Protein AF-A0A1X1IZA2-F1 (afdb_monomer_lite)

Foldseek 3Di:
DVPPCPPPPVCVVLQVQLQVQLVVCCVVPPVDPVSSVVSSVLRSVLSVVCVVPVDVVVSVVVVVVVVCVVVCVVVVVVVVVVCCVPPVD

Secondary structure (DSSP, 8-state):
--SSSTT-TT-HHHHHHHHHHHHHHHHHT---HHHHHHHHHHHHHHHHHHHHH--HHHHHHHHHHHHHHHH-HHHHHHHHHHHHHHH--

Structure (mmCIF, N/CA/C/O backbone):
data_AF-A0A1X1IZA2-F1
#
_entry.id   AF-A0A1X1IZA2-F1
#
loop_
_atom_site.group_PDB
_atom_site.id
_atom_site.type_symbol
_atom_site.label_atom_id
_atom_site.label_alt_id
_atom_site.label_comp_id
_atom_site.label_asym_id
_atom_site.label_entity_id
_atom_site.label_seq_id
_atom_site.pdbx_PDB_ins_code
_atom_site.Cartn_x
_atom_site.Cartn_y
_atom_site.Cartn_z
_atom_site.occupancy
_atom_site.B_iso_or_equiv
_atom_site.auth_seq_id
_atom_site.auth_comp_id
_atom_site.auth_asym_id
_atom_site.auth_atom_id
_atom_site.pdbx_PDB_model_num
ATOM 1 N N . MET A 1 1 ? -7.516 0.753 11.473 1.00 58.16 1 MET A N 1
ATOM 2 C CA . MET A 1 1 ? -8.915 1.070 11.104 1.00 58.16 1 MET A CA 1
ATOM 3 C C . MET A 1 1 ? -9.950 0.506 12.074 1.00 58.16 1 MET A C 1
ATOM 5 O O . MET A 1 1 ? -10.835 1.255 12.454 1.00 58.16 1 MET A O 1
ATOM 9 N N . ASN A 1 2 ? -9.825 -0.746 12.537 1.00 73.69 2 ASN A N 1
ATOM 10 C CA . ASN A 1 2 ? -10.784 -1.318 13.504 1.00 73.69 2 ASN A CA 1
ATOM 11 C C . ASN A 1 2 ? -10.447 -0.996 14.973 1.00 73.69 2 ASN A C 1
ATOM 13 O O . ASN A 1 2 ? -11.338 -0.964 15.811 1.00 73.69 2 ASN A O 1
ATOM 17 N N . THR A 1 3 ? -9.172 -0.722 15.272 1.00 73.88 3 THR A N 1
ATOM 18 C CA . THR A 1 3 ? -8.685 -0.462 16.641 1.00 73.88 3 THR A CA 1
ATOM 19 C C . THR A 1 3 ? -8.460 1.025 16.924 1.00 73.88 3 THR A C 1
ATOM 21 O O . THR A 1 3 ? -8.831 1.520 17.979 1.00 73.88 3 THR A O 1
ATOM 24 N N . PHE A 1 4 ? -7.874 1.756 15.970 1.00 72.69 4 PHE A N 1
ATOM 25 C CA . PHE A 1 4 ? -7.556 3.181 16.105 1.00 72.69 4 PHE A CA 1
ATOM 26 C C . PHE A 1 4 ? -8.375 4.016 15.116 1.00 72.69 4 PHE A C 1
ATOM 28 O O . PHE A 1 4 ? -8.418 3.687 13.926 1.00 72.69 4 PHE A O 1
ATOM 35 N N . PHE A 1 5 ? -8.990 5.093 15.623 1.00 77.06 5 PHE A N 1
ATOM 36 C CA . PHE A 1 5 ? -9.831 6.057 14.893 1.00 77.06 5 PHE A CA 1
ATOM 37 C C . PHE A 1 5 ? -10.987 5.450 14.063 1.00 77.06 5 PHE A C 1
ATOM 39 O O . PHE A 1 5 ? -11.199 5.879 12.925 1.00 77.06 5 PHE A O 1
ATOM 46 N N . PRO A 1 6 ? -11.762 4.478 14.587 1.00 73.25 6 PRO A N 1
ATOM 47 C CA . PRO A 1 6 ? -12.765 3.765 13.796 1.00 73.25 6 PRO A CA 1
ATOM 48 C C . PRO A 1 6 ? -13.764 4.730 13.144 1.00 73.25 6 PRO A C 1
ATOM 50 O O . PRO A 1 6 ? -14.361 5.571 13.813 1.00 73.25 6 PRO A O 1
ATOM 53 N N . LYS A 1 7 ? -13.925 4.614 11.819 1.00 69.88 7 LYS A N 1
ATOM 54 C CA . LYS A 1 7 ? -14.820 5.451 10.994 1.00 69.88 7 LYS A CA 1
ATOM 55 C C . LYS A 1 7 ? -14.615 6.965 11.174 1.00 69.88 7 LYS A C 1
ATOM 57 O O . LYS A 1 7 ? -15.561 7.739 11.036 1.00 69.88 7 LYS A O 1
ATOM 62 N N . SER A 1 8 ? -13.385 7.410 11.442 1.00 78.56 8 SER A N 1
ATOM 63 C CA . SER A 1 8 ? -13.078 8.839 11.567 1.00 78.56 8 SER A CA 1
ATOM 64 C C . SER A 1 8 ? -13.513 9.617 10.322 1.00 78.56 8 SER A C 1
ATOM 66 O O . SER A 1 8 ? -13.158 9.260 9.193 1.00 78.56 8 SER A O 1
ATOM 68 N N . LYS A 1 9 ? -14.251 10.716 10.529 1.00 79.44 9 LYS A N 1
ATOM 69 C CA . LYS A 1 9 ? -14.698 11.637 9.467 1.00 79.44 9 LYS A CA 1
ATOM 70 C C . LYS A 1 9 ? -13.525 12.197 8.652 1.00 79.44 9 LYS A C 1
ATOM 72 O O . LYS A 1 9 ? -13.675 12.455 7.466 1.00 79.44 9 LYS A O 1
ATOM 77 N N . TYR A 1 10 ? -12.358 12.334 9.279 1.00 82.12 10 TYR A N 1
ATOM 78 C CA . TYR A 1 10 ? -11.151 12.899 8.674 1.00 82.12 10 TYR A CA 1
ATOM 79 C C . TYR A 1 10 ? -10.196 11.845 8.102 1.00 82.12 10 TYR A C 1
ATOM 81 O O . TYR A 1 10 ? -9.042 12.159 7.835 1.00 82.12 10 TYR A O 1
ATOM 89 N N . TYR A 1 11 ? -10.633 10.589 7.948 1.00 84.06 11 TYR A N 1
ATOM 90 C CA . TYR A 1 11 ? -9.793 9.511 7.406 1.00 84.06 11 TYR A CA 1
ATOM 91 C C . TYR A 1 11 ? -8.486 9.269 8.186 1.00 84.06 11 TYR A C 1
ATOM 93 O O . TYR A 1 11 ? -7.530 8.704 7.660 1.00 84.06 11 TYR A O 1
ATOM 101 N N . LEU A 1 12 ? -8.439 9.651 9.468 1.00 84.75 12 LEU A N 1
ATOM 102 C CA . LEU A 1 12 ? -7.251 9.485 10.318 1.00 84.75 12 LEU A CA 1
ATOM 103 C C . LEU A 1 12 ? -6.856 8.016 10.496 1.00 84.75 12 LEU A C 1
ATOM 105 O O . LEU A 1 12 ? -5.679 7.690 10.581 1.00 84.75 12 LEU A O 1
ATOM 109 N N . ASP A 1 13 ? -7.839 7.124 10.503 1.00 85.25 13 ASP A N 1
ATOM 110 C CA . ASP A 1 13 ? -7.665 5.676 10.486 1.00 85.25 13 ASP A CA 1
ATOM 111 C C . ASP A 1 13 ? -6.943 5.181 9.234 1.00 85.25 13 ASP A C 1
ATOM 113 O O . ASP A 1 13 ? -6.114 4.278 9.336 1.00 85.25 13 ASP A O 1
ATOM 117 N N . VAL A 1 14 ? -7.228 5.778 8.076 1.00 88.25 14 VAL A N 1
ATOM 118 C CA . VAL A 1 14 ? -6.550 5.471 6.812 1.00 88.25 14 VAL A CA 1
ATOM 119 C C . VAL A 1 14 ? -5.132 6.021 6.844 1.00 88.25 14 VAL A C 1
ATOM 121 O O . VAL A 1 14 ? -4.194 5.273 6.580 1.00 88.25 14 VAL A O 1
ATOM 124 N N . ILE A 1 15 ? -4.974 7.290 7.236 1.00 89.62 15 ILE A N 1
ATOM 125 C CA . ILE A 1 15 ? -3.674 7.970 7.293 1.00 89.62 15 ILE A CA 1
ATOM 126 C C . ILE A 1 15 ? -2.710 7.225 8.213 1.00 89.62 15 ILE A C 1
ATOM 128 O O . ILE A 1 15 ? -1.602 6.871 7.811 1.00 89.62 15 ILE A O 1
ATOM 132 N N . LEU A 1 16 ? -3.161 6.920 9.429 1.00 89.94 16 LEU A N 1
ATOM 133 C CA . LEU A 1 16 ? -2.366 6.192 10.406 1.00 89.94 16 LEU A CA 1
ATOM 134 C C . LEU A 1 16 ? -2.015 4.783 9.913 1.00 89.94 16 LEU A C 1
ATOM 136 O O . LEU A 1 16 ? -0.873 4.355 10.061 1.00 89.94 16 LEU A O 1
ATOM 140 N N . SER A 1 17 ? -2.967 4.070 9.301 1.00 90.19 17 SER A N 1
ATOM 141 C CA . SER A 1 17 ? -2.712 2.714 8.795 1.00 90.19 17 SER A CA 1
ATOM 142 C C . SER A 1 17 ? -1.699 2.721 7.645 1.00 90.19 17 SER A C 1
ATOM 144 O O . SER A 1 17 ? -0.805 1.878 7.627 1.00 90.19 17 SER A O 1
ATOM 146 N N . GLY A 1 18 ? -1.782 3.694 6.732 1.00 90.44 18 GLY A N 1
ATOM 147 C CA . GLY A 1 18 ? -0.814 3.861 5.646 1.00 90.44 18 GLY A CA 1
ATOM 148 C C . GLY A 1 18 ? 0.587 4.222 6.143 1.00 90.44 18 GLY A C 1
ATOM 149 O O . GLY A 1 18 ? 1.566 3.649 5.669 1.00 90.44 18 GLY A O 1
ATOM 150 N N . LEU A 1 19 ? 0.694 5.092 7.152 1.00 91.12 19 LEU A N 1
ATOM 151 C CA . LEU A 1 19 ? 1.978 5.439 7.770 1.00 91.12 19 LEU A CA 1
ATOM 152 C C . LEU A 1 19 ? 2.613 4.257 8.510 1.00 91.12 19 LEU A C 1
ATOM 154 O O . LEU A 1 19 ? 3.802 4.003 8.334 1.00 91.12 19 LEU A O 1
ATOM 158 N N . ILE A 1 20 ? 1.839 3.504 9.299 1.00 90.81 20 ILE A N 1
ATOM 159 C CA . ILE A 1 20 ? 2.337 2.292 9.975 1.00 90.81 20 ILE A CA 1
ATOM 160 C C . ILE A 1 20 ? 2.811 1.269 8.937 1.00 90.81 20 ILE A C 1
ATOM 162 O O . ILE A 1 20 ? 3.881 0.676 9.087 1.00 90.81 20 ILE A O 1
ATOM 166 N N . PHE A 1 21 ? 2.052 1.099 7.853 1.00 90.81 21 PHE A N 1
ATOM 167 C CA . PHE A 1 21 ? 2.432 0.223 6.751 1.00 90.81 21 PHE A CA 1
ATOM 168 C C . PHE A 1 21 ? 3.754 0.666 6.100 1.00 90.81 21 PHE A C 1
ATOM 170 O O . PHE A 1 21 ? 4.666 -0.149 5.960 1.00 90.81 21 PHE A O 1
ATOM 177 N N . GLY A 1 22 ? 3.910 1.955 5.788 1.00 88.81 22 GLY A N 1
ATOM 178 C CA . GLY A 1 22 ? 5.156 2.499 5.243 1.00 88.81 22 GLY A CA 1
ATOM 179 C C . GLY A 1 22 ? 6.352 2.349 6.188 1.00 88.81 22 GLY A C 1
ATOM 180 O O . GLY A 1 22 ? 7.417 1.902 5.766 1.00 88.81 22 GLY A O 1
ATOM 181 N N . LEU A 1 23 ? 6.172 2.647 7.478 1.00 89.00 23 LEU A N 1
ATOM 182 C CA . LEU A 1 23 ? 7.218 2.510 8.498 1.00 89.00 23 LEU A CA 1
ATOM 183 C C . LEU A 1 23 ? 7.654 1.054 8.692 1.00 89.00 23 LEU A C 1
ATOM 185 O O . LEU A 1 23 ? 8.848 0.779 8.778 1.00 89.00 23 LEU A O 1
ATOM 189 N N . SER A 1 24 ? 6.707 0.113 8.715 1.00 88.00 24 SER A N 1
ATOM 190 C CA . SER A 1 24 ? 7.029 -1.316 8.826 1.00 88.00 24 SER A CA 1
ATOM 191 C C . SER A 1 24 ? 7.863 -1.820 7.639 1.00 88.00 24 SER A C 1
ATOM 193 O O . SER A 1 24 ? 8.818 -2.568 7.843 1.00 88.00 24 SER A O 1
ATOM 195 N N . HIS A 1 25 ? 7.594 -1.338 6.421 1.00 85.94 25 HIS A N 1
ATOM 196 C CA . HIS A 1 25 ? 8.405 -1.657 5.237 1.00 85.94 25 HIS A CA 1
ATOM 197 C C . HIS A 1 25 ? 9.781 -0.980 5.261 1.00 85.94 25 HIS A C 1
ATOM 199 O O . HIS A 1 25 ? 10.769 -1.568 4.818 1.00 85.94 25 HIS A O 1
ATOM 205 N N . LEU A 1 26 ? 9.876 0.231 5.816 1.00 83.81 26 LEU A N 1
ATOM 206 C CA . LEU A 1 26 ? 11.148 0.937 5.967 1.00 83.81 26 LEU A CA 1
ATOM 207 C C . LEU A 1 26 ? 12.103 0.203 6.922 1.00 83.81 26 LEU A C 1
ATOM 209 O O . LEU A 1 26 ? 13.290 0.069 6.633 1.00 83.81 26 LEU A O 1
ATOM 213 N N . ILE A 1 27 ? 11.582 -0.297 8.048 1.00 79.88 27 ILE A N 1
ATOM 214 C CA . ILE A 1 27 ? 12.375 -1.037 9.043 1.00 79.88 27 ILE A CA 1
ATOM 215 C C . ILE A 1 27 ? 12.899 -2.359 8.456 1.00 79.88 27 ILE A C 1
AT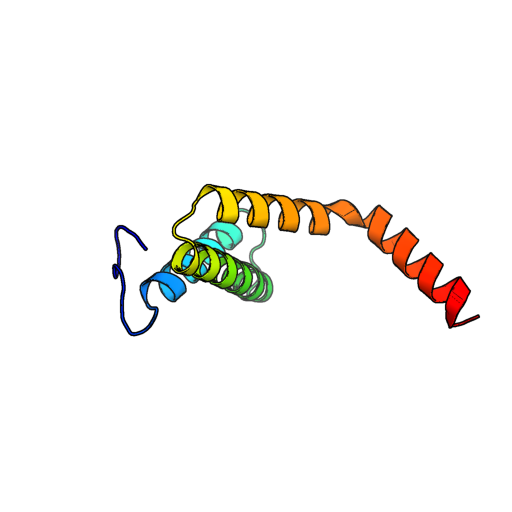OM 217 O O . ILE A 1 27 ? 14.012 -2.770 8.784 1.00 79.88 27 ILE A O 1
ATOM 221 N N . LEU A 1 28 ? 12.114 -3.009 7.590 1.00 76.50 28 LEU A N 1
ATOM 222 C CA . LEU A 1 28 ? 12.381 -4.366 7.103 1.00 76.50 28 LEU A CA 1
ATOM 223 C C . LEU A 1 28 ? 13.103 -4.445 5.746 1.00 76.50 28 LEU A C 1
ATOM 225 O O . LEU A 1 28 ? 13.593 -5.520 5.410 1.00 76.50 28 LEU A O 1
ATOM 229 N N . SER A 1 29 ? 13.165 -3.375 4.943 1.00 68.25 29 SER A N 1
ATOM 230 C CA . SER A 1 29 ? 13.739 -3.445 3.582 1.00 68.25 29 SER A CA 1
ATOM 231 C C . SER A 1 29 ? 14.799 -2.385 3.273 1.00 68.25 29 SER A C 1
ATOM 233 O O . SER A 1 29 ? 15.969 -2.726 3.124 1.00 68.25 29 SER A O 1
ATOM 235 N N . HIS A 1 30 ? 14.420 -1.111 3.150 1.00 62.72 30 HIS A N 1
ATOM 236 C CA . HIS A 1 30 ? 15.300 -0.052 2.637 1.00 62.72 30 HIS A CA 1
ATOM 237 C C . HIS A 1 30 ? 15.209 1.188 3.517 1.00 62.72 30 HIS A C 1
ATOM 239 O O . HIS A 1 30 ? 14.109 1.636 3.811 1.00 62.72 30 HIS A O 1
ATOM 245 N N . ARG A 1 31 ? 16.344 1.771 3.918 1.00 65.69 31 ARG A N 1
ATOM 246 C CA . ARG A 1 31 ? 16.404 2.924 4.838 1.00 65.69 31 ARG A CA 1
ATOM 247 C C . ARG A 1 31 ? 16.417 4.269 4.106 1.00 65.69 31 ARG A C 1
ATOM 249 O O . ARG A 1 31 ? 17.128 5.184 4.509 1.00 65.69 31 ARG A O 1
ATOM 256 N N . ASP A 1 32 ? 15.628 4.389 3.044 1.00 79.56 32 ASP A N 1
ATOM 257 C CA . ASP A 1 32 ? 15.582 5.595 2.218 1.00 79.56 32 ASP A CA 1
ATOM 258 C C . ASP A 1 32 ? 14.267 6.362 2.437 1.00 79.56 32 ASP A C 1
ATOM 260 O O . ASP A 1 32 ? 13.189 5.762 2.378 1.00 79.56 32 ASP A O 1
ATOM 264 N N . PRO A 1 33 ? 14.300 7.696 2.623 1.00 78.56 33 PRO A N 1
ATOM 265 C CA . PRO A 1 33 ? 13.091 8.506 2.814 1.00 78.56 33 PRO A CA 1
ATOM 266 C C . PRO A 1 33 ? 12.105 8.418 1.640 1.00 78.56 33 PRO A C 1
ATOM 268 O O . PRO A 1 33 ? 10.893 8.522 1.819 1.00 78.56 33 PRO A O 1
ATOM 271 N N . ILE A 1 34 ? 12.621 8.190 0.430 1.00 85.12 34 ILE A N 1
ATOM 272 C CA . ILE A 1 34 ? 11.821 8.023 -0.790 1.00 85.12 34 ILE A CA 1
ATOM 273 C C . ILE A 1 34 ? 10.997 6.731 -0.712 1.00 85.12 34 ILE A C 1
ATOM 275 O O . ILE A 1 34 ? 9.809 6.727 -1.036 1.00 85.12 34 ILE A O 1
ATOM 279 N N . SER A 1 35 ? 11.600 5.655 -0.205 1.00 83.25 35 SER A N 1
ATOM 280 C CA . SER A 1 35 ? 10.921 4.380 0.031 1.00 83.25 35 SER A CA 1
ATOM 281 C C . SER A 1 35 ? 9.820 4.526 1.080 1.00 83.25 35 SER A C 1
ATOM 283 O O . SER A 1 35 ? 8.737 3.974 0.892 1.00 83.25 35 SER A O 1
ATOM 285 N N . LEU A 1 36 ? 10.039 5.326 2.136 1.00 86.25 36 LEU A N 1
ATOM 286 C CA . LEU A 1 36 ? 8.992 5.619 3.124 1.00 86.25 36 LEU A CA 1
ATOM 287 C C . LEU A 1 36 ? 7.760 6.228 2.455 1.00 86.25 36 LEU A C 1
ATOM 289 O O . LEU A 1 36 ? 6.642 5.778 2.705 1.00 86.25 36 LEU A O 1
ATOM 293 N N . LEU A 1 37 ? 7.962 7.236 1.605 1.00 88.12 37 LEU A N 1
ATOM 294 C CA . LEU A 1 37 ? 6.869 7.919 0.923 1.00 88.12 37 LEU A CA 1
ATOM 295 C C . LEU A 1 37 ? 6.142 6.970 -0.039 1.00 88.12 37 LEU A C 1
ATOM 297 O O . LEU A 1 37 ? 4.916 6.888 -0.000 1.00 88.12 37 LEU A O 1
ATOM 301 N N . TYR A 1 38 ? 6.884 6.186 -0.822 1.00 88.06 38 TYR A N 1
ATOM 302 C CA . TYR A 1 38 ? 6.321 5.195 -1.742 1.00 88.06 38 TYR A CA 1
ATOM 303 C C . TYR A 1 38 ? 5.466 4.138 -1.025 1.00 88.06 38 TYR A C 1
ATOM 305 O O . TYR A 1 38 ? 4.287 3.965 -1.349 1.00 88.06 38 TYR A O 1
ATOM 313 N N . TYR A 1 39 ? 6.019 3.469 -0.007 1.00 89.19 39 TYR A N 1
ATOM 314 C CA . TYR A 1 39 ? 5.289 2.441 0.738 1.00 89.19 39 TYR A CA 1
ATOM 315 C C . TYR A 1 39 ? 4.132 3.028 1.550 1.00 89.19 39 TYR A C 1
ATOM 317 O O . TYR A 1 39 ? 3.086 2.389 1.648 1.00 89.19 39 TYR A O 1
ATOM 325 N N . SER A 1 40 ? 4.270 4.250 2.076 1.00 91.19 40 SER A N 1
ATOM 326 C CA . SER A 1 40 ? 3.169 4.928 2.771 1.00 91.19 40 SER A CA 1
ATOM 327 C C . SER A 1 40 ? 2.014 5.238 1.821 1.00 91.19 40 SER A C 1
ATOM 329 O O . SER A 1 40 ? 0.870 4.962 2.165 1.00 91.19 40 SER A O 1
ATOM 331 N N . LEU A 1 41 ? 2.282 5.745 0.611 1.00 91.88 41 LEU A N 1
ATOM 332 C CA . LEU A 1 41 ? 1.242 6.018 -0.391 1.00 91.88 41 LEU A CA 1
ATOM 333 C C . LEU A 1 41 ? 0.505 4.743 -0.821 1.00 91.88 41 LEU A C 1
ATOM 335 O O . LEU A 1 41 ? -0.723 4.735 -0.910 1.00 91.88 41 LEU A O 1
ATOM 339 N N . ILE A 1 42 ? 1.235 3.645 -1.022 1.00 91.06 42 ILE A N 1
ATOM 340 C CA . ILE A 1 42 ? 0.633 2.340 -1.323 1.00 91.06 42 ILE A CA 1
ATOM 341 C C . ILE A 1 42 ? -0.186 1.823 -0.129 1.00 91.06 42 ILE A C 1
ATOM 343 O O . ILE A 1 42 ? -1.311 1.351 -0.301 1.00 91.06 42 ILE A O 1
ATOM 347 N N . GLY A 1 43 ? 0.334 1.960 1.092 1.00 91.12 43 GLY A N 1
ATOM 348 C CA . GLY A 1 43 ? -0.383 1.611 2.318 1.00 91.12 43 GLY A CA 1
ATOM 349 C C . GLY A 1 43 ? -1.676 2.412 2.496 1.00 91.12 43 GLY A C 1
ATOM 350 O O . GLY A 1 43 ? -2.701 1.847 2.877 1.00 91.12 43 GLY A O 1
ATOM 351 N N . LEU A 1 44 ? -1.659 3.708 2.160 1.00 92.75 44 LEU A N 1
ATOM 352 C CA . LEU A 1 44 ? -2.850 4.562 2.140 1.00 92.75 44 LEU A CA 1
ATOM 353 C C . LEU A 1 44 ? -3.881 4.054 1.134 1.00 92.75 44 LEU A C 1
ATOM 355 O O . LEU A 1 44 ? -5.061 3.968 1.469 1.00 92.75 44 LEU A O 1
ATOM 359 N N . PHE A 1 45 ? -3.448 3.675 -0.071 1.00 92.06 45 PHE A N 1
ATOM 360 C CA . PHE A 1 45 ? -4.336 3.102 -1.081 1.00 92.06 45 PHE A CA 1
ATOM 361 C C . PHE A 1 45 ? -5.015 1.821 -0.575 1.00 92.06 45 PHE A C 1
ATOM 363 O O . PHE A 1 45 ? -6.239 1.710 -0.628 1.00 92.06 45 PHE A O 1
ATOM 370 N N . PHE A 1 46 ? -4.257 0.886 0.002 1.00 90.44 46 PHE A N 1
ATOM 371 C CA . PHE A 1 46 ? -4.822 -0.342 0.571 1.00 90.44 46 PHE A CA 1
ATOM 372 C C . PHE A 1 46 ? -5.791 -0.076 1.726 1.00 90.44 46 PHE A C 1
ATOM 374 O O . PHE A 1 46 ? -6.843 -0.717 1.802 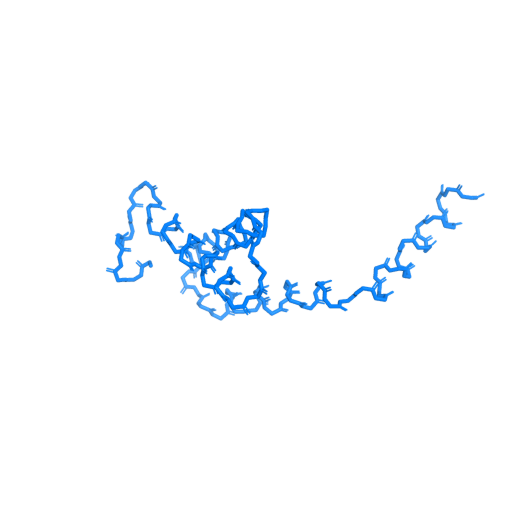1.00 90.44 46 PHE A O 1
ATOM 381 N N . ALA A 1 47 ? -5.480 0.892 2.588 1.00 90.38 47 ALA A N 1
ATOM 382 C CA . ALA A 1 47 ? -6.361 1.303 3.674 1.00 90.38 47 ALA A CA 1
ATOM 383 C C . ALA A 1 47 ? -7.656 1.961 3.154 1.00 90.38 47 ALA A C 1
ATOM 385 O O . ALA A 1 47 ? -8.733 1.687 3.682 1.00 90.38 47 ALA A O 1
ATOM 386 N N . LEU A 1 48 ? -7.595 2.763 2.085 1.00 90.12 48 LEU A N 1
ATOM 387 C CA . LEU A 1 48 ? -8.782 3.326 1.425 1.00 90.12 48 LEU A CA 1
ATOM 388 C C . LEU A 1 48 ? -9.660 2.242 0.792 1.00 90.12 48 LEU A C 1
ATOM 390 O O . LEU A 1 48 ? -10.884 2.266 0.948 1.00 90.12 48 LEU A O 1
ATOM 394 N N . VAL A 1 49 ? -9.040 1.282 0.104 1.00 88.62 49 VAL A N 1
ATOM 395 C CA . VAL A 1 49 ? -9.734 0.137 -0.500 1.00 88.62 49 VAL A CA 1
ATOM 396 C C . VAL A 1 49 ? -10.426 -0.695 0.581 1.00 88.62 49 VAL A C 1
ATOM 398 O O . VAL A 1 49 ? -11.610 -1.012 0.443 1.00 88.62 49 VAL A O 1
ATOM 401 N N . TYR A 1 50 ? -9.735 -0.972 1.692 1.00 89.44 50 TYR A N 1
ATOM 402 C CA . TYR A 1 50 ? -10.330 -1.657 2.840 1.00 89.44 50 TYR A CA 1
ATOM 403 C C . TYR A 1 50 ? -11.49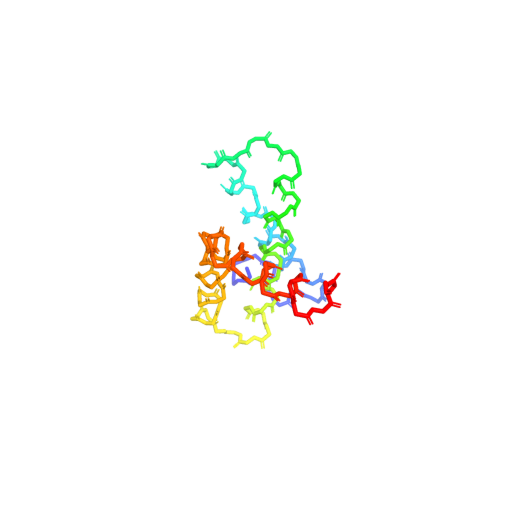7 -0.857 3.427 1.00 89.44 50 TYR A C 1
ATOM 405 O O . TYR A 1 50 ? -12.564 -1.414 3.647 1.00 89.44 50 TYR A O 1
ATOM 413 N N . ARG A 1 51 ? -11.352 0.466 3.590 1.00 86.75 51 ARG A N 1
ATOM 414 C CA . ARG A 1 51 ? -12.428 1.328 4.107 1.00 86.75 51 ARG A CA 1
ATOM 415 C C . ARG A 1 51 ? -13.696 1.289 3.267 1.00 86.75 51 ARG A C 1
ATOM 417 O O . ARG A 1 51 ? -14.792 1.381 3.806 1.00 86.75 51 ARG A O 1
ATOM 424 N N . SER A 1 52 ? -13.523 1.249 1.952 1.00 86.38 52 SER A N 1
ATOM 425 C CA . SER A 1 52 ? -14.624 1.402 1.000 1.00 86.38 52 SER A CA 1
ATOM 426 C C . SER A 1 52 ? -15.358 0.087 0.765 1.00 86.38 52 SER A C 1
ATOM 428 O O . SER A 1 52 ? -16.543 0.093 0.456 1.00 86.38 52 SER A O 1
ATOM 430 N N . THR A 1 53 ? -14.653 -1.038 0.901 1.00 88.19 53 THR A N 1
ATOM 431 C CA . THR A 1 53 ? -15.193 -2.370 0.595 1.00 88.19 53 THR A CA 1
ATOM 432 C C . THR A 1 53 ? -15.441 -3.231 1.829 1.00 88.19 53 THR A C 1
ATOM 434 O O . THR A 1 53 ? -16.105 -4.257 1.715 1.00 88.19 53 THR A O 1
ATOM 437 N N . ASP A 1 54 ? -14.890 -2.836 2.982 1.00 87.31 54 ASP A N 1
ATOM 438 C CA . ASP A 1 54 ? -14.863 -3.575 4.255 1.00 87.31 54 ASP A CA 1
ATOM 439 C C . ASP A 1 54 ? -14.410 -5.041 4.100 1.00 87.31 54 ASP A C 1
ATOM 441 O O . ASP A 1 54 ? -14.725 -5.925 4.896 1.00 87.31 54 ASP A O 1
ATOM 445 N N . ASN A 1 55 ? -13.660 -5.322 3.028 1.00 88.75 55 ASN A N 1
ATOM 446 C CA . ASN A 1 55 ? -13.299 -6.667 2.619 1.00 88.75 55 ASN A CA 1
ATOM 447 C C . ASN A 1 55 ? -11.783 -6.840 2.636 1.00 88.75 55 ASN A C 1
ATOM 449 O O . ASN A 1 55 ? -11.067 -6.439 1.718 1.00 88.75 55 ASN A O 1
ATOM 453 N N . LEU A 1 56 ? -11.297 -7.521 3.672 1.00 88.25 56 LEU A N 1
ATOM 454 C CA . LEU A 1 56 ? -9.873 -7.794 3.843 1.00 88.25 56 LEU A CA 1
ATOM 455 C C . LEU A 1 56 ? -9.292 -8.629 2.691 1.00 88.25 56 LEU A C 1
ATOM 457 O O . LEU A 1 56 ? -8.140 -8.432 2.306 1.00 88.25 56 LEU A O 1
ATOM 461 N N . ARG A 1 57 ? -10.082 -9.546 2.113 1.00 91.94 57 ARG A N 1
ATOM 462 C CA . ARG A 1 57 ? -9.617 -10.423 1.025 1.00 91.94 57 ARG A CA 1
ATOM 463 C C . ARG A 1 57 ? -9.253 -9.615 -0.215 1.00 91.94 57 ARG A C 1
ATOM 465 O O . ARG A 1 57 ? -8.262 -9.925 -0.868 1.00 91.94 57 ARG A O 1
ATOM 472 N N . LEU A 1 58 ? -10.021 -8.565 -0.505 1.00 90.31 58 LEU A N 1
ATOM 473 C CA . LEU A 1 58 ? -9.748 -7.655 -1.613 1.00 90.31 58 LEU A CA 1
ATOM 474 C C . LEU A 1 58 ? -8.426 -6.913 -1.391 1.00 90.31 58 LEU A C 1
ATOM 476 O O . LEU A 1 58 ? -7.588 -6.878 -2.284 1.00 90.31 58 LEU A O 1
ATOM 480 N N . THR A 1 59 ? -8.205 -6.380 -0.188 1.00 90.50 59 THR A N 1
ATOM 481 C CA . THR A 1 59 ? -6.955 -5.690 0.157 1.00 90.50 59 THR A CA 1
ATOM 482 C C . THR A 1 59 ? -5.740 -6.608 0.026 1.00 90.50 59 THR A C 1
ATOM 484 O O . THR A 1 59 ? -4.722 -6.191 -0.525 1.00 90.50 59 THR A O 1
ATOM 487 N N . ILE A 1 60 ? -5.854 -7.867 0.465 1.00 90.44 60 ILE A N 1
ATOM 488 C CA . ILE A 1 60 ? -4.793 -8.873 0.304 1.00 90.44 60 ILE A CA 1
ATOM 489 C C . ILE A 1 60 ? -4.541 -9.162 -1.180 1.00 90.44 60 ILE A C 1
ATOM 491 O O . ILE A 1 60 ? -3.391 -9.141 -1.608 1.00 90.44 60 ILE A O 1
ATOM 495 N N . LEU A 1 61 ? -5.593 -9.368 -1.981 1.00 93.50 61 LEU A N 1
ATOM 496 C CA . LEU A 1 61 ? -5.460 -9.585 -3.427 1.00 93.50 61 LEU A CA 1
ATOM 497 C C . LEU A 1 61 ? -4.792 -8.397 -4.124 1.00 93.50 61 LEU A C 1
ATOM 499 O O . LEU A 1 61 ? -3.870 -8.597 -4.915 1.00 93.50 61 LEU A O 1
ATOM 503 N N . CYS A 1 62 ? -5.202 -7.168 -3.801 1.00 91.56 62 CYS A N 1
ATOM 504 C CA . CYS A 1 62 ? -4.559 -5.959 -4.307 1.00 91.56 62 CYS A CA 1
ATOM 505 C C . CYS A 1 62 ? -3.077 -5.926 -3.920 1.00 91.56 62 CYS A C 1
ATOM 507 O O . CYS A 1 62 ? -2.232 -5.675 -4.774 1.00 91.56 62 CYS A O 1
ATOM 509 N N . HIS A 1 63 ? -2.741 -6.230 -2.667 1.00 91.19 63 HIS A N 1
ATOM 510 C CA . HIS A 1 63 ? -1.353 -6.254 -2.215 1.00 91.19 63 HIS A CA 1
ATOM 511 C C . HIS A 1 63 ? -0.511 -7.302 -2.959 1.00 91.19 63 HIS A C 1
ATOM 513 O O . HIS A 1 63 ? 0.561 -6.984 -3.478 1.00 91.19 63 HIS A O 1
ATOM 519 N N . SER A 1 64 ? -1.011 -8.533 -3.085 1.00 90.19 64 SER A N 1
ATOM 520 C CA . SER A 1 64 ? -0.352 -9.598 -3.850 1.00 90.19 64 SER A CA 1
ATOM 521 C C . SER A 1 64 ? -0.169 -9.223 -5.322 1.00 90.19 64 SER A C 1
ATOM 523 O O . SER A 1 64 ? 0.898 -9.467 -5.884 1.00 90.19 64 SER A O 1
ATOM 525 N N . PHE A 1 65 ? -1.166 -8.582 -5.936 1.00 91.31 65 PHE A N 1
ATOM 526 C CA . PHE A 1 65 ? -1.082 -8.111 -7.317 1.00 91.31 65 PHE A CA 1
ATOM 527 C C . PHE A 1 65 ? -0.007 -7.030 -7.492 1.00 91.31 65 PHE A C 1
ATOM 529 O O . PHE A 1 65 ? 0.820 -7.127 -8.396 1.00 91.31 65 PHE A O 1
ATOM 536 N N . PHE A 1 66 ? 0.059 -6.050 -6.588 1.00 88.12 66 PHE A N 1
ATOM 537 C CA . PHE A 1 66 ? 1.122 -5.038 -6.599 1.00 88.12 66 PHE A CA 1
ATOM 538 C C . PHE A 1 66 ? 2.516 -5.658 -6.436 1.00 88.12 66 PHE A C 1
ATOM 540 O O . PHE A 1 66 ? 3.452 -5.262 -7.134 1.00 88.12 66 PHE A O 1
ATOM 547 N N . ASN A 1 67 ? 2.669 -6.656 -5.563 1.00 87.75 67 ASN A N 1
ATOM 548 C CA . ASN A 1 67 ? 3.932 -7.386 -5.434 1.00 87.75 67 ASN A CA 1
ATOM 549 C C . ASN A 1 67 ? 4.293 -8.131 -6.725 1.00 87.75 67 ASN A C 1
ATOM 551 O O . ASN A 1 67 ? 5.447 -8.070 -7.153 1.00 87.75 67 ASN A O 1
ATOM 555 N N . PHE A 1 68 ? 3.320 -8.776 -7.374 1.00 89.12 68 PHE A N 1
ATOM 556 C CA . PHE A 1 68 ? 3.525 -9.439 -8.661 1.00 89.12 68 PHE A CA 1
ATOM 557 C C . PHE A 1 68 ? 3.992 -8.455 -9.739 1.00 89.12 68 PHE A C 1
ATOM 559 O O . PHE A 1 68 ? 5.002 -8.712 -10.388 1.00 89.12 68 PHE A O 1
ATOM 566 N N . LEU A 1 69 ? 3.336 -7.297 -9.878 1.00 86.44 69 LEU A N 1
ATOM 567 C CA . LEU A 1 69 ? 3.724 -6.274 -10.857 1.00 86.44 69 LEU A CA 1
ATOM 568 C C . LEU A 1 69 ? 5.158 -5.766 -10.651 1.00 86.44 69 LEU A C 1
ATOM 570 O O . LEU A 1 69 ? 5.868 -5.548 -11.632 1.00 86.44 69 LEU A O 1
ATOM 574 N N . ASN A 1 70 ? 5.595 -5.616 -9.396 1.00 82.31 70 ASN A N 1
ATOM 575 C CA . ASN A 1 70 ? 6.968 -5.213 -9.076 1.00 82.31 70 ASN A CA 1
ATOM 576 C C . ASN A 1 70 ? 8.003 -6.300 -9.427 1.00 82.31 70 ASN A C 1
ATOM 578 O O . ASN A 1 70 ? 9.114 -5.980 -9.855 1.00 82.31 70 ASN A O 1
ATOM 582 N N . HIS A 1 71 ? 7.651 -7.581 -9.279 1.00 83.56 71 HIS A N 1
ATOM 583 C CA . HIS A 1 71 ? 8.536 -8.703 -9.619 1.00 83.56 71 HIS A CA 1
ATOM 584 C C . HIS A 1 71 ? 8.482 -9.080 -11.108 1.00 83.56 71 HIS A C 1
ATOM 586 O O . HIS A 1 71 ? 9.429 -9.663 -11.634 1.00 83.56 71 HIS A O 1
ATOM 592 N N . ALA A 1 72 ? 7.435 -8.672 -11.825 1.00 85.44 72 ALA A N 1
ATOM 593 C CA . ALA A 1 72 ? 7.220 -8.901 -13.253 1.00 85.44 72 ALA A CA 1
ATOM 594 C C . ALA A 1 72 ? 8.119 -8.049 -14.182 1.00 85.44 72 ALA A C 1
ATOM 596 O O . ALA A 1 72 ? 7.760 -7.798 -15.332 1.00 85.44 72 ALA A O 1
ATOM 597 N N . LYS A 1 73 ? 9.311 -7.630 -13.732 1.00 79.81 73 LYS A N 1
ATOM 598 C CA . LYS A 1 73 ? 10.315 -6.899 -14.535 1.00 79.81 73 LYS A CA 1
ATOM 599 C C . LYS A 1 73 ? 10.530 -7.458 -15.953 1.00 79.81 73 LYS A C 1
ATOM 601 O O . LYS A 1 73 ? 10.512 -6.656 -16.885 1.00 79.81 73 LYS A O 1
ATOM 606 N N . PRO A 1 74 ? 10.699 -8.781 -16.169 1.00 79.75 74 PRO A N 1
ATOM 607 C CA . PRO A 1 74 ? 10.869 -9.308 -17.524 1.00 79.75 74 PRO A CA 1
ATOM 608 C C . PRO A 1 74 ? 9.652 -9.049 -18.422 1.00 79.75 74 PRO A C 1
ATOM 610 O O . PRO A 1 74 ? 9.824 -8.703 -19.586 1.00 79.75 74 PRO A O 1
ATOM 613 N N . ILE A 1 75 ? 8.430 -9.133 -17.887 1.00 83.38 75 ILE A N 1
ATOM 614 C CA . ILE A 1 75 ? 7.195 -8.874 -18.644 1.00 83.38 75 ILE A CA 1
ATOM 615 C C . ILE A 1 75 ? 7.147 -7.408 -19.088 1.00 83.38 75 ILE A C 1
ATOM 617 O O . ILE A 1 75 ? 6.845 -7.130 -20.246 1.00 83.38 75 ILE A O 1
ATOM 621 N N . TRP A 1 76 ? 7.525 -6.475 -18.211 1.00 82.31 76 TRP A N 1
ATOM 622 C CA . TRP A 1 76 ? 7.581 -5.050 -18.551 1.00 82.31 76 TRP A CA 1
ATOM 623 C C . TRP A 1 76 ? 8.573 -4.737 -19.671 1.00 82.31 76 TRP A C 1
ATOM 625 O O . TRP A 1 76 ? 8.282 -3.896 -20.519 1.00 82.31 76 TRP A O 1
ATOM 635 N N . ILE A 1 77 ? 9.705 -5.443 -19.726 1.00 86.94 77 ILE A N 1
ATOM 636 C CA . ILE A 1 77 ? 10.685 -5.303 -20.814 1.00 86.94 77 ILE A CA 1
ATOM 637 C C . ILE A 1 77 ? 10.089 -5.776 -22.146 1.00 86.94 77 ILE A C 1
ATOM 639 O O . ILE A 1 77 ? 10.280 -5.115 -23.168 1.00 86.94 77 ILE A O 1
ATOM 643 N N . PHE A 1 78 ? 9.344 -6.885 -22.155 1.00 88.06 78 PHE A N 1
ATOM 644 C CA . PHE A 1 78 ? 8.662 -7.354 -23.366 1.00 88.06 78 PHE A CA 1
ATOM 645 C C . PHE A 1 78 ? 7.571 -6.384 -23.824 1.00 88.06 78 PHE A C 1
ATOM 647 O O . PHE A 1 78 ? 7.515 -6.057 -25.007 1.00 88.06 78 PHE A O 1
ATOM 654 N N . VAL A 1 79 ? 6.752 -5.875 -22.899 1.00 86.62 79 VAL A N 1
ATOM 655 C CA . VAL A 1 79 ? 5.705 -4.885 -23.200 1.00 86.62 79 VAL A CA 1
ATOM 656 C C . VAL A 1 79 ? 6.312 -3.595 -23.754 1.00 86.62 79 VAL A C 1
ATOM 658 O O . VAL A 1 79 ? 5.856 -3.100 -24.782 1.00 86.62 79 VAL A O 1
ATOM 661 N N . TYR A 1 80 ? 7.370 -3.078 -23.123 1.00 87.31 80 TYR A N 1
ATOM 662 C CA . TYR A 1 80 ? 8.073 -1.883 -23.593 1.00 87.31 80 TYR A CA 1
ATOM 663 C C . TYR A 1 80 ? 8.621 -2.071 -25.010 1.00 87.31 80 TYR A C 1
ATOM 665 O O . TYR A 1 80 ? 8.378 -1.234 -25.878 1.00 87.31 80 TYR A O 1
ATOM 673 N N . ASN A 1 81 ? 9.311 -3.188 -25.262 1.00 89.06 81 ASN A N 1
ATOM 674 C CA . ASN A 1 81 ? 9.838 -3.487 -26.591 1.00 89.06 81 ASN A CA 1
ATOM 675 C C . ASN A 1 81 ? 8.712 -3.613 -27.623 1.00 89.06 81 ASN A C 1
ATOM 677 O O . ASN A 1 81 ? 8.809 -3.015 -28.688 1.00 89.06 81 ASN A O 1
ATOM 681 N N . TYR A 1 82 ? 7.629 -4.329 -27.311 1.00 90.12 82 TYR A N 1
ATOM 682 C CA . TYR A 1 82 ? 6.483 -4.454 -28.213 1.00 90.12 82 TYR A CA 1
ATOM 683 C C . TYR A 1 82 ? 5.910 -3.086 -28.610 1.00 90.12 82 TYR A C 1
ATOM 685 O O . TYR A 1 82 ? 5.732 -2.814 -29.795 1.00 90.12 82 TYR A O 1
ATOM 693 N N 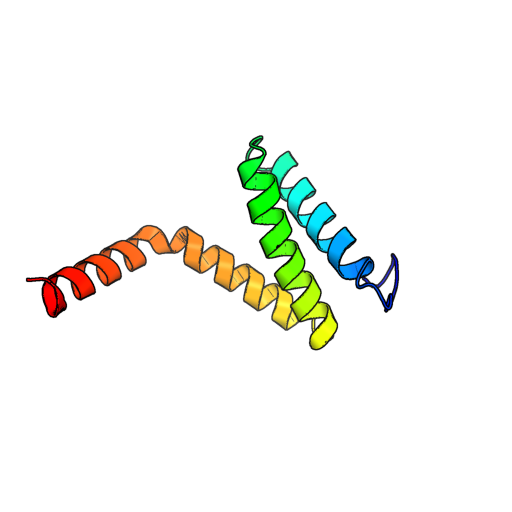. ILE A 1 83 ? 5.683 -2.201 -27.633 1.00 89.75 83 ILE A N 1
ATOM 694 C CA . ILE A 1 83 ? 5.167 -0.850 -27.890 1.00 89.75 83 ILE A CA 1
ATOM 695 C C . ILE A 1 83 ? 6.161 -0.048 -28.739 1.00 89.75 83 ILE A C 1
ATOM 697 O O . ILE A 1 83 ? 5.767 0.574 -29.724 1.00 89.75 83 ILE A O 1
ATOM 701 N N . TYR A 1 84 ? 7.447 -0.083 -28.390 1.00 91.38 84 TYR A N 1
ATOM 702 C CA . TYR A 1 84 ? 8.490 0.634 -29.119 1.00 91.38 84 TYR A CA 1
ATOM 703 C C . TYR A 1 84 ? 8.556 0.210 -30.593 1.00 91.38 84 TYR A C 1
ATOM 705 O O . TYR A 1 84 ? 8.519 1.056 -31.482 1.00 91.38 84 TYR A O 1
ATOM 713 N N . TYR A 1 85 ? 8.588 -1.098 -30.856 1.00 90.50 85 TYR A N 1
ATOM 714 C CA . TYR A 1 85 ? 8.704 -1.634 -32.212 1.00 90.50 85 TYR A CA 1
ATOM 715 C C . TYR A 1 85 ? 7.439 -1.476 -33.057 1.00 90.50 85 TYR A C 1
ATOM 717 O O . TYR A 1 85 ? 7.551 -1.470 -34.276 1.00 90.50 85 TYR A O 1
ATOM 72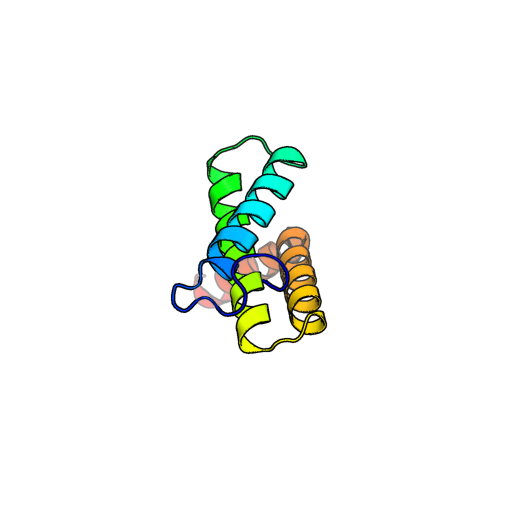5 N N . HIS A 1 86 ? 6.257 -1.394 -32.443 1.00 86.69 86 HIS A N 1
ATOM 726 C CA . HIS A 1 86 ? 4.998 -1.324 -33.188 1.00 86.69 86 HIS A CA 1
ATOM 727 C C . HIS A 1 86 ? 4.505 0.109 -33.429 1.00 86.69 86 HIS A C 1
ATOM 729 O O . HIS A 1 86 ? 3.773 0.340 -34.386 1.00 86.69 86 HIS A O 1
ATOM 735 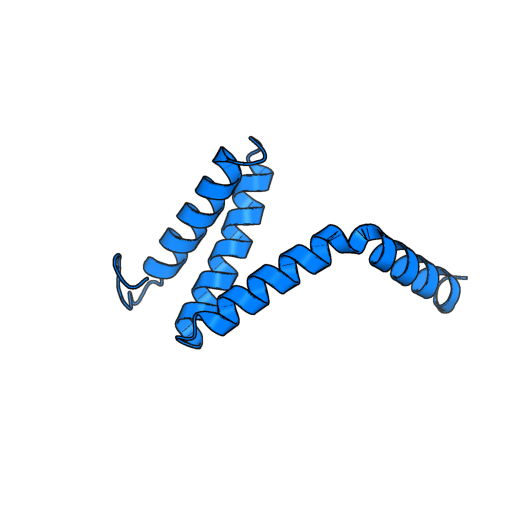N N . PHE A 1 87 ? 4.884 1.063 -32.571 1.00 88.81 87 PHE A N 1
ATOM 736 C CA . PHE A 1 87 ? 4.385 2.442 -32.645 1.00 88.81 87 PHE A CA 1
ATOM 737 C C . PHE A 1 87 ? 5.461 3.498 -32.923 1.00 88.81 87 PHE A C 1
ATOM 739 O O . PHE A 1 87 ? 5.116 4.584 -33.381 1.00 88.81 87 PHE A O 1
ATOM 746 N N . PHE A 1 88 ? 6.739 3.221 -32.640 1.00 81.06 88 PHE A N 1
ATOM 747 C CA . PHE A 1 88 ? 7.813 4.226 -32.698 1.00 81.06 88 PHE A CA 1
ATOM 748 C C . PHE A 1 88 ? 8.948 3.890 -33.681 1.00 81.06 88 PHE A C 1
ATOM 750 O O . PHE A 1 88 ? 9.899 4.666 -33.785 1.00 81.06 88 PHE A O 1
ATOM 757 N N . ARG A 1 89 ? 8.854 2.771 -34.406 1.00 59.91 89 ARG A N 1
ATOM 758 C CA . ARG A 1 89 ? 9.754 2.374 -35.497 1.00 59.91 89 ARG A CA 1
ATOM 759 C C . ARG A 1 89 ? 8.944 2.099 -36.755 1.00 59.91 89 ARG A C 1
ATOM 761 O O . ARG A 1 89 ? 9.465 2.432 -37.840 1.00 59.91 89 ARG A O 1
#

pLDDT: mean 85.06, std 7.48, range [58.16, 93.5]

Organism: NCBI:txid1458253

InterPro domains:
  IPR003675 CAAX prenyl protease 2/Lysostaphin resistance protein A-like domain [PF02517] (11-69)

Radius of gyration: 16.77 Å; chains: 1; bounding box: 32×23×52 Å

Sequence (89 aa):
MNTFFPKSKYYLDVILSGLIFGLSHLILSHRDPISLLYYSLIGLFFALVYRSTDNLRLTILCHSFFNFLNHAKPIWIFVYNYIYYHFFR